Protein AF-W5QCQ2-F1 (afdb_monomer_lite)

Foldseek 3Di:
DDPAKDWDWDDDPNDTDDIDIFGGPLDDPPDDWDWDWDDDPFWTFIDINNHTGDIGGDPDPPVPDDDDDDDDDDDDDDDDD

Sequence (81 aa):
YCDGMVVMNTFTDGSWQKEEKVLTDAFVPGQPFELQFLVLEKEYQVFVNSKPICQFAHRLPLQSVKMLVVRGDIVLTSVDT

pLDDT: mean 94.12, std 8.73, range [43.59, 98.19]

Radius of gyration: 13.52 Å; chains: 1; bounding box: 29×28×31 Å

Structure (mmCIF, N/CA/C/O backbone):
data_AF-W5QCQ2-F1
#
_entry.id   AF-W5QCQ2-F1
#
loop_
_atom_site.group_PDB
_atom_site.id
_atom_site.type_symbol
_atom_site.label_atom_id
_atom_site.label_alt_id
_atom_site.label_comp_id
_atom_site.label_asym_id
_atom_site.label_entity_id
_atom_site.label_seq_id
_atom_site.pdbx_PDB_ins_code
_atom_site.Cartn_x
_atom_site.Cartn_y
_atom_site.Cartn_z
_atom_site.occupancy
_atom_site.B_iso_or_equiv
_atom_site.auth_seq_id
_atom_site.auth_comp_id
_atom_site.auth_asym_id
_atom_site.auth_atom_id
_atom_site.pdbx_PDB_model_num
ATOM 1 N N . TYR A 1 1 ? 1.704 -17.461 13.536 1.00 43.59 1 TYR A N 1
ATOM 2 C CA . TYR A 1 1 ? 0.904 -16.393 12.922 1.00 43.59 1 TYR A CA 1
ATOM 3 C C . TYR A 1 1 ? 1.149 -15.154 13.752 1.00 43.59 1 TYR A C 1
ATOM 5 O O . TYR A 1 1 ? 0.822 -15.168 14.928 1.00 43.59 1 TYR A O 1
ATOM 13 N N . CYS A 1 2 ? 1.900 -14.189 13.232 1.00 47.62 2 CYS A N 1
ATOM 14 C CA . CYS A 1 2 ? 2.154 -12.952 13.964 1.00 47.62 2 CYS A CA 1
ATOM 15 C C . CYS A 1 2 ? 0.909 -12.078 13.804 1.00 47.62 2 CYS A C 1
ATOM 17 O O . CYS A 1 2 ? 0.683 -11.570 12.707 1.00 47.62 2 CYS A O 1
ATOM 19 N N . ASP A 1 3 ? 0.097 -11.963 14.855 1.00 66.19 3 ASP A N 1
ATOM 20 C CA . ASP A 1 3 ? -0.947 -10.940 14.921 1.00 66.19 3 ASP A CA 1
ATOM 21 C C . ASP A 1 3 ? -0.266 -9.573 14.802 1.00 66.19 3 ASP A C 1
ATOM 23 O O . ASP A 1 3 ? 0.642 -9.255 15.571 1.00 66.19 3 ASP A O 1
ATOM 27 N N . GLY A 1 4 ? -0.652 -8.800 13.786 1.00 84.50 4 GLY A N 1
ATOM 28 C CA . GLY A 1 4 ? -0.152 -7.442 13.584 1.00 84.50 4 GLY A CA 1
ATOM 29 C C . GLY A 1 4 ? 1.073 -7.314 12.677 1.00 84.50 4 GLY A C 1
ATOM 30 O O . GLY A 1 4 ? 2.051 -6.662 13.040 1.00 84.50 4 GLY A O 1
ATOM 31 N N . MET A 1 5 ? 1.051 -7.919 11.486 1.00 93.00 5 MET A N 1
ATOM 32 C CA . MET A 1 5 ? 2.068 -7.671 10.458 1.00 93.00 5 MET A CA 1
ATOM 33 C C . MET A 1 5 ? 1.433 -7.242 9.139 1.00 93.00 5 MET A C 1
ATOM 35 O O . MET A 1 5 ? 0.592 -7.947 8.588 1.00 93.00 5 MET A O 1
ATOM 39 N N . VAL A 1 6 ? 1.899 -6.118 8.601 1.00 94.81 6 VAL A N 1
ATOM 40 C CA . VAL A 1 6 ? 1.606 -5.677 7.235 1.00 94.81 6 VAL A CA 1
ATOM 41 C C . VAL A 1 6 ? 2.764 -6.078 6.338 1.00 94.81 6 VAL A C 1
ATOM 43 O O . VAL A 1 6 ? 3.929 -5.841 6.669 1.00 94.81 6 VAL A O 1
ATOM 46 N N . VAL A 1 7 ? 2.437 -6.679 5.196 1.00 96.50 7 VAL A N 1
ATOM 47 C CA . VAL A 1 7 ? 3.404 -7.076 4.171 1.00 96.50 7 VAL A CA 1
ATOM 48 C C . VAL A 1 7 ? 3.115 -6.303 2.894 1.00 96.50 7 VAL A C 1
ATOM 50 O O . VAL A 1 7 ? 1.995 -6.321 2.391 1.00 96.50 7 VAL A O 1
ATOM 53 N N . MET A 1 8 ? 4.137 -5.645 2.360 1.00 97.56 8 MET A N 1
ATOM 54 C CA . MET A 1 8 ? 4.089 -4.941 1.082 1.00 97.56 8 MET A CA 1
ATOM 55 C C . MET A 1 8 ? 5.012 -5.630 0.093 1.00 97.56 8 MET A C 1
ATOM 57 O O . MET A 1 8 ? 6.110 -6.080 0.443 1.00 97.56 8 MET A O 1
ATOM 61 N N . ASN A 1 9 ? 4.566 -5.724 -1.156 1.00 98.06 9 ASN A N 1
ATOM 62 C CA . ASN A 1 9 ? 5.361 -6.337 -2.201 1.00 98.06 9 ASN A CA 1
ATOM 63 C C . ASN A 1 9 ? 4.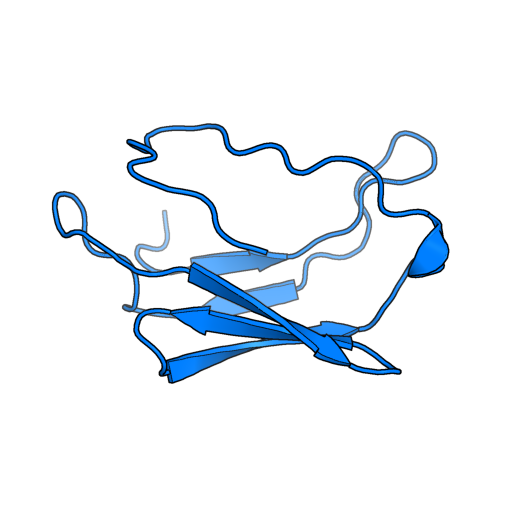916 -5.873 -3.595 1.00 98.06 9 ASN A C 1
ATOM 65 O O . ASN A 1 9 ? 3.871 -5.254 -3.774 1.00 98.06 9 ASN A O 1
ATOM 69 N N . THR A 1 10 ? 5.721 -6.218 -4.591 1.00 98.12 10 THR A N 1
ATOM 70 C CA . THR A 1 10 ? 5.419 -6.069 -6.011 1.00 98.12 10 THR A CA 1
ATOM 71 C C . THR A 1 10 ? 5.387 -7.453 -6.634 1.00 98.12 10 THR A C 1
ATOM 73 O O . THR A 1 10 ? 6.296 -8.254 -6.414 1.00 98.12 10 THR A O 1
ATOM 76 N N . PHE A 1 11 ? 4.351 -7.726 -7.419 1.00 97.31 11 PHE A N 1
ATOM 77 C CA . PHE A 1 11 ? 4.297 -8.894 -8.285 1.00 97.31 11 PHE A CA 1
ATOM 78 C C . PHE A 1 11 ? 4.599 -8.447 -9.715 1.00 97.31 11 PHE A C 1
ATOM 80 O O . PHE A 1 11 ? 3.860 -7.644 -10.280 1.00 97.31 11 PHE A O 1
ATOM 87 N N . THR A 1 12 ? 5.697 -8.934 -10.284 1.00 96.88 12 THR A N 1
ATOM 88 C CA . THR A 1 12 ? 6.115 -8.642 -11.663 1.00 96.88 12 THR A CA 1
ATOM 89 C C . THR A 1 12 ? 6.787 -9.872 -12.253 1.00 96.88 12 THR A C 1
ATOM 91 O O . THR A 1 12 ? 7.307 -10.710 -11.516 1.00 96.88 1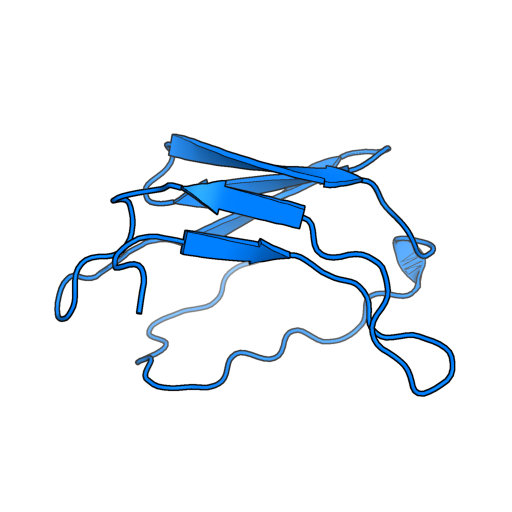2 THR A O 1
ATOM 94 N N . ASP A 1 13 ? 6.726 -10.017 -13.576 1.00 95.56 13 ASP A N 1
ATOM 95 C CA . ASP A 1 13 ? 7.370 -11.122 -14.300 1.00 95.56 13 ASP A CA 1
ATOM 96 C C . ASP A 1 13 ? 6.985 -12.508 -13.749 1.00 95.56 13 ASP A C 1
ATOM 98 O O . ASP A 1 13 ? 7.800 -13.420 -13.628 1.00 95.56 13 ASP A O 1
ATOM 102 N N . GLY A 1 14 ? 5.714 -12.652 -13.354 1.00 97.44 14 GLY A N 1
ATOM 103 C CA . GLY A 1 14 ? 5.158 -13.901 -12.830 1.00 97.44 14 GLY A CA 1
ATOM 104 C C . GLY A 1 14 ? 5.641 -14.293 -11.429 1.00 97.44 14 GLY A C 1
ATOM 105 O O . GLY A 1 14 ? 5.372 -15.416 -11.004 1.00 97.44 14 GLY A O 1
ATOM 106 N N . SER A 1 15 ? 6.327 -13.407 -10.700 1.00 97.75 15 SER A N 1
ATOM 107 C CA . SER A 1 15 ? 6.872 -13.708 -9.373 1.00 97.75 15 SER A CA 1
ATOM 108 C C . SER A 1 15 ? 6.742 -12.552 -8.378 1.00 97.75 15 SER A C 1
ATOM 110 O O . SER A 1 15 ? 6.693 -11.370 -8.731 1.00 97.75 15 SER A O 1
ATOM 112 N N . TRP A 1 16 ? 6.694 -12.909 -7.095 1.00 98.19 16 TRP A N 1
ATOM 113 C CA . TRP A 1 16 ? 6.798 -11.951 -6.000 1.00 98.19 16 TRP A CA 1
ATOM 114 C C . TRP A 1 16 ? 8.242 -11.495 -5.821 1.00 98.19 16 TRP A C 1
ATOM 116 O O . TRP A 1 16 ? 9.165 -12.307 -5.800 1.00 98.19 16 TRP A O 1
ATOM 126 N N . GLN A 1 17 ? 8.419 -10.189 -5.650 1.00 98.06 17 GLN A N 1
ATOM 127 C CA . GLN A 1 17 ? 9.710 -9.592 -5.331 1.00 98.06 17 GLN A CA 1
ATOM 128 C C . GLN A 1 17 ? 9.987 -9.675 -3.816 1.00 98.06 17 GLN A C 1
ATOM 130 O O . GLN A 1 17 ? 9.325 -10.404 -3.072 1.00 98.06 17 GLN A O 1
ATOM 135 N N . LYS A 1 18 ? 10.990 -8.937 -3.330 1.00 97.69 18 LYS A N 1
ATOM 136 C CA . LYS A 1 18 ? 11.352 -8.911 -1.906 1.00 97.69 18 LYS A CA 1
ATOM 137 C C . LYS A 1 18 ? 10.235 -8.300 -1.048 1.00 97.69 18 LYS A C 1
ATOM 139 O O . LYS A 1 18 ? 9.834 -7.163 -1.282 1.00 97.69 18 LYS A O 1
ATOM 144 N N . GLU A 1 19 ? 9.791 -9.012 -0.020 1.00 98.06 19 GLU A N 1
ATOM 145 C CA . GLU A 1 19 ? 8.809 -8.497 0.942 1.00 98.06 19 GLU A CA 1
ATOM 146 C C . GLU A 1 19 ? 9.391 -7.375 1.813 1.00 98.06 19 GLU A C 1
ATOM 148 O O . GLU A 1 19 ? 10.527 -7.461 2.288 1.00 98.06 19 GLU A O 1
ATOM 153 N N . GLU A 1 20 ? 8.575 -6.358 2.074 1.00 97.56 20 GLU A N 1
ATOM 154 C CA . GLU A 1 20 ? 8.786 -5.381 3.142 1.00 97.56 20 GLU A CA 1
ATOM 155 C C . GLU A 1 20 ? 7.724 -5.604 4.214 1.00 97.56 20 GLU A C 1
ATOM 157 O O . GLU A 1 20 ? 6.541 -5.748 3.904 1.00 97.56 20 GLU A O 1
ATOM 162 N N . LYS A 1 21 ? 8.153 -5.698 5.473 1.00 96.12 21 LYS A N 1
ATOM 163 C CA . LYS A 1 21 ? 7.301 -6.107 6.593 1.00 96.12 21 LYS A CA 1
ATOM 164 C C . LYS A 1 21 ? 7.343 -5.057 7.680 1.00 96.12 21 LYS A C 1
ATOM 166 O O . LYS A 1 21 ? 8.425 -4.614 8.059 1.00 96.12 21 LYS A O 1
ATOM 171 N N . VAL A 1 22 ? 6.176 -4.722 8.212 1.00 95.00 22 VAL A N 1
ATOM 172 C CA . VAL A 1 22 ? 6.038 -3.812 9.347 1.00 95.00 22 VAL A CA 1
ATOM 173 C C . VAL A 1 22 ? 5.147 -4.457 10.394 1.00 95.00 22 VAL A C 1
ATOM 175 O O . VAL A 1 22 ? 4.082 -4.982 10.071 1.00 95.00 22 VAL A O 1
ATOM 178 N N . LEU A 1 23 ? 5.600 -4.432 11.646 1.00 93.88 23 LEU A N 1
ATOM 179 C CA . LEU A 1 23 ? 4.773 -4.803 12.788 1.00 93.88 23 LEU A CA 1
ATOM 180 C C . LEU A 1 23 ? 3.863 -3.626 13.144 1.00 93.88 23 LEU A C 1
ATOM 182 O O . LEU A 1 23 ? 4.336 -2.498 13.268 1.00 93.88 23 LEU A O 1
ATOM 186 N N . THR A 1 24 ? 2.568 -3.881 13.290 1.00 91.94 24 THR A N 1
ATOM 187 C CA . THR A 1 24 ? 1.566 -2.854 13.579 1.00 91.94 24 THR A CA 1
ATOM 188 C C . THR A 1 24 ? 0.337 -3.451 14.253 1.00 91.94 24 THR A C 1
ATOM 190 O O . THR A 1 24 ? -0.080 -4.560 13.944 1.00 91.94 24 THR A O 1
ATOM 193 N N . ASP A 1 25 ? -0.270 -2.684 15.145 1.00 91.44 25 ASP A N 1
ATOM 194 C CA . ASP A 1 25 ? -1.537 -2.960 15.820 1.00 91.44 25 ASP A CA 1
ATOM 195 C C . ASP A 1 25 ? -2.718 -2.191 15.196 1.00 91.44 25 ASP A C 1
ATOM 197 O O . ASP A 1 25 ? -3.811 -2.155 15.756 1.00 91.44 25 ASP A O 1
ATOM 201 N N . ALA A 1 26 ? -2.518 -1.574 14.024 1.00 92.88 26 ALA A N 1
ATOM 202 C CA . ALA A 1 26 ? -3.499 -0.684 13.403 1.00 92.88 26 ALA A CA 1
ATOM 203 C C . ALA A 1 26 ? -4.778 -1.388 12.910 1.00 92.88 26 ALA A C 1
ATOM 205 O O . ALA A 1 26 ? -5.783 -0.722 12.657 1.00 92.88 26 ALA A O 1
ATOM 206 N N . PHE A 1 27 ? -4.754 -2.717 12.783 1.00 92.88 27 PHE A N 1
ATOM 207 C CA . PHE A 1 27 ? -5.888 -3.525 12.344 1.00 92.88 27 PHE A CA 1
ATOM 208 C C . PHE A 1 27 ? -6.370 -4.415 13.484 1.00 92.88 27 PHE A C 1
ATOM 210 O O . PHE A 1 27 ? -5.646 -5.297 13.946 1.00 92.88 27 PHE A O 1
ATOM 217 N N . VAL A 1 28 ? -7.617 -4.210 13.902 1.00 92.44 28 VAL A N 1
ATOM 218 C CA . VAL A 1 28 ? -8.269 -5.004 14.946 1.00 92.44 28 VAL A CA 1
ATOM 219 C C . VAL A 1 28 ? -9.499 -5.683 14.338 1.00 92.44 28 VAL A C 1
ATOM 221 O O . VAL A 1 28 ? -10.353 -4.984 13.788 1.00 92.44 28 VAL A O 1
ATOM 224 N N . PRO A 1 29 ? -9.629 -7.022 14.417 1.00 91.81 29 PRO A N 1
ATOM 225 C CA . PRO A 1 29 ? -10.782 -7.731 13.868 1.00 91.81 29 PRO A CA 1
ATOM 226 C C . PRO A 1 29 ? -12.118 -7.152 14.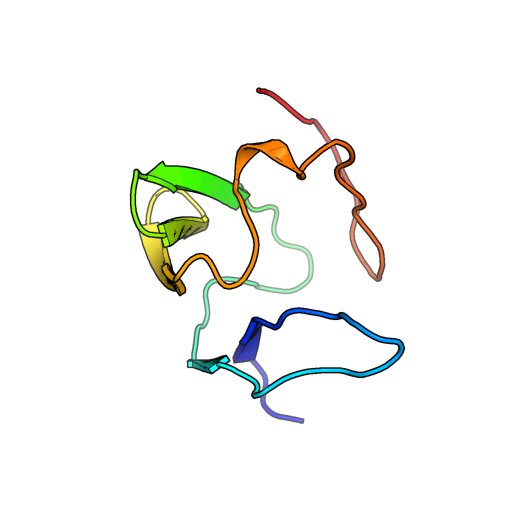350 1.00 91.81 29 PRO A C 1
ATOM 228 O O . PRO A 1 29 ? -12.320 -6.923 15.542 1.00 91.81 29 PRO A O 1
ATOM 231 N N . GLY A 1 30 ? -13.035 -6.912 13.411 1.00 93.50 30 GLY A N 1
ATOM 232 C CA . GLY A 1 30 ? -14.365 -6.356 13.683 1.00 93.50 30 GLY A CA 1
ATOM 233 C C . GLY A 1 30 ? -14.416 -4.840 13.912 1.00 93.50 30 GLY A C 1
ATOM 234 O O . GLY A 1 30 ? -15.516 -4.300 14.011 1.00 93.50 30 GLY A O 1
ATOM 235 N N . GLN A 1 31 ? -13.277 -4.143 13.971 1.00 95.00 31 GLN A N 1
ATOM 236 C CA . GLN A 1 31 ? -13.239 -2.680 14.039 1.00 95.00 31 GLN A CA 1
ATOM 237 C C . GLN A 1 31 ? -13.134 -2.072 12.632 1.00 95.00 31 GLN A C 1
ATOM 239 O O . GLN A 1 31 ? -12.377 -2.585 11.802 1.00 95.00 31 GLN A O 1
ATOM 244 N N . PRO A 1 32 ? -13.863 -0.978 12.343 1.00 96.94 32 PRO A N 1
ATOM 245 C CA . PRO A 1 32 ? -13.682 -0.243 11.100 1.00 96.94 32 PRO A CA 1
ATOM 246 C C . PRO A 1 32 ? -12.316 0.455 11.084 1.00 96.94 32 PRO A C 1
ATOM 248 O O . PRO A 1 32 ? -11.786 0.845 12.126 1.00 96.94 32 PRO A O 1
ATOM 251 N N . PHE A 1 33 ? -11.766 0.651 9.890 1.00 96.56 33 PHE A N 1
ATOM 252 C CA . PHE A 1 33 ? -10.555 1.436 9.687 1.00 96.56 33 PHE A CA 1
ATOM 253 C C . PHE A 1 33 ? -10.628 2.216 8.375 1.00 96.56 33 PHE A C 1
ATOM 255 O O . PHE A 1 33 ? -11.302 1.808 7.430 1.00 96.56 33 PHE A O 1
ATOM 262 N N . GLU A 1 34 ? -9.892 3.318 8.319 1.00 97.44 34 GLU A N 1
ATOM 263 C CA . GLU A 1 34 ? -9.622 4.067 7.096 1.00 97.44 34 GLU A CA 1
ATOM 264 C C . GLU A 1 34 ? -8.203 3.744 6.617 1.00 97.44 34 GLU A C 1
ATOM 266 O O . GLU A 1 34 ? -7.254 3.893 7.385 1.00 97.44 34 GLU A O 1
ATOM 271 N N . LEU A 1 35 ? -8.052 3.305 5.365 1.00 97.12 35 LEU A N 1
ATOM 272 C CA . LEU A 1 35 ? -6.758 3.051 4.728 1.00 97.12 35 LEU A CA 1
ATOM 273 C C . LEU A 1 35 ? -6.532 4.081 3.625 1.00 97.12 35 LEU A C 1
ATOM 275 O O . LEU A 1 35 ? -7.325 4.165 2.691 1.00 97.12 35 LEU A O 1
ATOM 279 N N . GLN A 1 36 ? -5.436 4.829 3.715 1.00 97.62 36 GLN A N 1
ATOM 280 C CA . GLN A 1 36 ? -5.106 5.876 2.751 1.00 97.62 36 GLN A CA 1
ATOM 281 C C . GLN A 1 36 ? -3.730 5.619 2.139 1.00 97.62 36 GLN A C 1
ATOM 283 O O . GLN A 1 36 ? -2.774 5.276 2.840 1.00 97.62 36 GLN A O 1
ATOM 288 N N . PHE A 1 37 ? -3.632 5.825 0.828 1.00 97.06 37 PHE A N 1
ATOM 289 C CA . PHE A 1 37 ? -2.380 5.777 0.081 1.00 97.06 37 PHE A CA 1
ATOM 290 C C . PHE A 1 37 ? -2.051 7.182 -0.412 1.00 97.06 37 PHE A C 1
ATOM 292 O O . PHE A 1 37 ? -2.690 7.689 -1.331 1.00 97.06 37 PHE A O 1
ATOM 299 N N . LEU A 1 38 ? -1.034 7.808 0.173 1.00 97.19 38 LEU A N 1
ATOM 300 C CA . LEU A 1 38 ? -0.474 9.043 -0.351 1.00 97.19 38 LEU A CA 1
ATOM 301 C C . LEU A 1 38 ? 0.589 8.699 -1.391 1.00 97.19 38 LEU A C 1
ATOM 303 O O . LEU A 1 38 ? 1.604 8.072 -1.085 1.00 97.19 38 LEU A O 1
ATOM 307 N N . VAL A 1 39 ? 0.349 9.111 -2.629 1.00 96.69 39 VAL A N 1
ATOM 308 C CA . VAL A 1 39 ? 1.263 8.873 -3.744 1.00 96.69 39 VAL A CA 1
ATOM 309 C C . VAL A 1 39 ? 2.257 10.026 -3.830 1.00 96.69 39 VAL A C 1
ATOM 311 O O . VAL A 1 39 ? 1.907 11.131 -4.240 1.00 96.69 39 VAL A O 1
ATOM 314 N N . LEU A 1 40 ? 3.504 9.766 -3.451 1.00 96.81 40 LEU A N 1
ATOM 315 C CA . LEU A 1 40 ? 4.609 10.712 -3.568 1.00 96.81 40 LEU A CA 1
ATOM 316 C C . LEU A 1 40 ? 5.468 10.377 -4.791 1.00 96.81 40 LEU A C 1
ATOM 318 O O . LEU A 1 40 ? 5.344 9.313 -5.395 1.00 96.81 40 LEU A O 1
ATOM 322 N N . GLU A 1 41 ? 6.385 11.276 -5.148 1.00 95.81 41 GLU A N 1
ATOM 323 C CA . GLU A 1 41 ? 7.254 11.117 -6.324 1.00 95.81 41 GLU A CA 1
ATOM 324 C C . GLU A 1 41 ? 8.091 9.823 -6.286 1.00 95.81 41 GLU A C 1
ATOM 326 O O . GLU A 1 41 ? 8.355 9.223 -7.326 1.00 95.81 41 GLU A O 1
ATOM 331 N N . LYS A 1 42 ? 8.497 9.372 -5.091 1.00 96.19 42 LYS A N 1
ATOM 332 C CA . LYS A 1 42 ? 9.422 8.238 -4.910 1.00 96.19 42 LYS A CA 1
ATOM 333 C C . LYS A 1 42 ? 8.794 7.008 -4.254 1.00 96.19 42 LYS A C 1
ATOM 335 O O . LYS A 1 42 ? 9.378 5.928 -4.318 1.00 96.19 42 LYS A O 1
ATOM 340 N N . GLU A 1 43 ? 7.630 7.155 -3.634 1.00 97.56 43 GLU A N 1
ATOM 341 C CA . GLU A 1 43 ? 7.033 6.118 -2.796 1.00 97.56 43 GLU A CA 1
ATOM 342 C C . GLU A 1 43 ? 5.522 6.286 -2.630 1.00 97.56 43 GLU A C 1
ATOM 344 O O . GLU A 1 43 ? 4.956 7.349 -2.889 1.00 97.56 43 GLU A O 1
ATOM 349 N N . TYR A 1 44 ? 4.886 5.228 -2.142 1.00 97.94 44 TYR A N 1
ATOM 350 C CA . TYR A 1 44 ? 3.589 5.289 -1.487 1.00 97.94 44 TYR A CA 1
ATOM 351 C C . TYR A 1 44 ? 3.803 5.443 0.015 1.00 97.94 44 TYR A C 1
ATOM 353 O O . TYR A 1 44 ? 4.515 4.640 0.617 1.00 97.94 44 TYR A O 1
ATOM 361 N N . GLN A 1 45 ? 3.156 6.423 0.636 1.00 98.00 45 GLN A N 1
ATOM 362 C CA . GLN A 1 45 ? 3.053 6.508 2.087 1.00 98.00 45 GLN A CA 1
ATOM 363 C C . GLN A 1 45 ? 1.667 6.022 2.509 1.00 98.00 45 GLN A C 1
ATOM 365 O O . GLN A 1 45 ? 0.649 6.511 2.021 1.00 98.00 45 GLN A O 1
ATOM 370 N N . VAL A 1 46 ? 1.627 5.027 3.390 1.00 97.56 46 VAL A N 1
ATOM 371 C CA . VAL A 1 46 ? 0.393 4.348 3.788 1.00 97.56 46 VAL A CA 1
ATOM 372 C C . VAL A 1 46 ? -0.010 4.801 5.181 1.00 97.56 46 VAL A C 1
ATOM 374 O O . VAL A 1 46 ? 0.801 4.782 6.113 1.00 97.56 46 VAL A O 1
ATOM 377 N N . PHE A 1 47 ? -1.279 5.168 5.327 1.00 97.69 47 PHE A N 1
ATOM 378 C CA . PHE A 1 47 ? -1.868 5.581 6.591 1.00 97.69 47 PHE A CA 1
ATOM 379 C C . PHE A 1 47 ? -3.028 4.669 6.961 1.00 97.69 47 PHE A C 1
ATOM 381 O O . PHE A 1 47 ? -3.810 4.271 6.099 1.00 97.69 47 PHE A O 1
ATOM 388 N N . VAL A 1 48 ? -3.159 4.389 8.255 1.00 97.12 48 VAL A N 1
ATOM 389 C CA . VAL A 1 48 ? -4.347 3.757 8.830 1.00 97.12 48 VAL A CA 1
ATOM 390 C C . VAL A 1 48 ? -4.902 4.674 9.906 1.00 97.12 48 VAL A C 1
ATOM 392 O O . VAL A 1 48 ? -4.171 5.065 10.817 1.00 97.12 48 VAL A O 1
ATOM 395 N N . ASN A 1 49 ? -6.180 5.040 9.798 1.00 96.12 49 ASN A N 1
ATOM 396 C CA . ASN A 1 49 ? -6.839 5.993 10.698 1.00 96.12 49 ASN A CA 1
ATOM 397 C C . ASN A 1 49 ? -6.014 7.289 10.856 1.00 96.12 49 ASN A C 1
ATOM 399 O O . ASN A 1 49 ? -5.691 7.712 11.970 1.00 96.12 49 ASN A O 1
ATOM 403 N N . SER A 1 50 ? -5.589 7.851 9.717 1.00 95.75 50 SER A N 1
ATOM 404 C CA . SER A 1 50 ? -4.733 9.044 9.595 1.00 95.75 50 SER A CA 1
ATOM 405 C C . SER A 1 50 ? -3.338 8.955 10.247 1.00 95.75 50 SER A C 1
ATOM 407 O O . SER A 1 50 ? -2.623 9.956 10.309 1.00 95.75 50 SER A O 1
ATOM 409 N N . LYS A 1 51 ? -2.905 7.778 10.721 1.00 96.38 51 LYS A N 1
ATOM 410 C CA . LYS A 1 51 ? -1.553 7.557 11.259 1.00 96.38 51 LYS A CA 1
ATOM 411 C C . LYS A 1 51 ? -0.673 6.862 10.219 1.00 96.38 51 LYS A C 1
ATOM 413 O O . LYS A 1 51 ? -1.098 5.836 9.689 1.00 96.38 51 LYS A O 1
ATOM 418 N N . PRO A 1 52 ? 0.539 7.366 9.928 1.00 96.25 52 PRO A N 1
ATOM 419 C CA . PRO A 1 52 ? 1.438 6.710 8.986 1.00 96.25 52 PRO A CA 1
ATOM 420 C C . PRO A 1 52 ? 1.899 5.370 9.564 1.00 96.25 52 PRO A C 1
ATOM 422 O O . PRO A 1 52 ? 2.385 5.320 10.694 1.00 96.25 52 PRO A O 1
ATOM 425 N N . ILE A 1 53 ? 1.752 4.298 8.787 1.00 96.06 53 ILE A N 1
ATOM 426 C CA . ILE A 1 53 ? 2.157 2.946 9.198 1.00 96.06 53 ILE A CA 1
ATOM 427 C C . ILE A 1 53 ? 3.377 2.440 8.431 1.00 96.06 53 ILE A C 1
ATOM 429 O O . ILE A 1 53 ? 4.189 1.713 8.995 1.00 96.06 53 ILE A O 1
ATOM 433 N N . CYS A 1 54 ? 3.536 2.819 7.162 1.00 95.94 54 CYS A N 1
ATOM 434 C CA . CYS A 1 54 ? 4.665 2.392 6.345 1.00 95.94 54 CYS A CA 1
ATOM 435 C C . CYS A 1 54 ? 4.858 3.272 5.104 1.00 95.94 54 CYS A C 1
ATOM 437 O O . CYS A 1 54 ? 3.977 4.034 4.702 1.00 95.94 54 CYS A O 1
ATOM 439 N N . GLN A 1 55 ? 6.038 3.140 4.506 1.00 97.25 55 GLN A N 1
ATOM 440 C CA . GLN A 1 55 ? 6.401 3.698 3.208 1.00 97.25 55 GLN A CA 1
ATOM 441 C C . GLN A 1 55 ? 6.800 2.543 2.290 1.00 97.25 55 GLN A C 1
ATOM 443 O O . GLN A 1 55 ? 7.402 1.575 2.752 1.00 97.25 55 GLN A O 1
ATOM 448 N N . PHE A 1 56 ? 6.467 2.641 1.006 1.00 98.00 56 PHE A N 1
ATOM 449 C CA . PHE A 1 56 ? 6.806 1.641 0.002 1.00 98.00 56 PHE A CA 1
ATOM 450 C C . PHE A 1 56 ? 7.329 2.323 -1.259 1.00 98.00 56 PHE A C 1
ATOM 452 O O . PHE A 1 56 ? 6.573 2.965 -1.989 1.00 98.00 56 PHE A O 1
ATOM 459 N N . ALA A 1 57 ? 8.631 2.195 -1.513 1.00 98.00 57 ALA A N 1
ATOM 460 C CA . ALA A 1 57 ? 9.271 2.811 -2.670 1.00 98.00 57 ALA A CA 1
ATOM 461 C C . ALA A 1 57 ? 8.693 2.271 -3.989 1.00 98.00 57 ALA A C 1
ATOM 463 O O . ALA A 1 57 ? 8.412 1.076 -4.121 1.00 98.00 57 ALA A O 1
ATOM 464 N N . HIS A 1 58 ? 8.559 3.140 -4.994 1.00 97.38 58 HIS A N 1
ATOM 465 C CA . HIS A 1 58 ? 8.089 2.729 -6.318 1.00 97.38 58 HIS A CA 1
ATOM 466 C C . HIS A 1 58 ? 9.063 1.722 -6.940 1.00 97.38 58 HIS A C 1
ATOM 468 O O . HIS A 1 58 ? 10.203 2.057 -7.254 1.00 97.38 58 HIS A O 1
ATOM 474 N N . ARG A 1 59 ? 8.607 0.481 -7.148 1.00 97.44 59 ARG A N 1
ATOM 475 C CA . ARG A 1 59 ? 9.361 -0.560 -7.880 1.00 97.44 59 ARG A CA 1
ATOM 476 C C . ARG A 1 59 ? 8.950 -0.684 -9.347 1.00 97.44 59 ARG A C 1
ATOM 478 O O . ARG A 1 59 ? 9.635 -1.337 -10.125 1.00 97.44 59 ARG A O 1
ATOM 485 N N . LEU A 1 60 ? 7.830 -0.061 -9.709 1.00 96.31 60 LEU A N 1
ATOM 486 C CA . LEU A 1 60 ? 7.290 0.034 -11.062 1.00 96.31 60 LEU A CA 1
ATOM 487 C C . LEU A 1 60 ? 6.940 1.500 -11.359 1.00 96.31 60 LEU A C 1
ATOM 489 O O . LEU A 1 60 ? 6.706 2.261 -10.417 1.00 96.31 60 LEU A O 1
ATOM 493 N N . PRO A 1 61 ? 6.865 1.911 -12.639 1.00 96.12 61 PRO A N 1
ATOM 494 C CA . PRO A 1 61 ? 6.445 3.262 -12.998 1.00 96.12 61 PRO A CA 1
ATOM 495 C C . PRO A 1 61 ? 5.059 3.575 -12.431 1.00 96.12 61 PRO A C 1
ATOM 497 O O . PRO A 1 61 ? 4.110 2.828 -12.679 1.00 96.12 61 PRO A O 1
ATOM 500 N N . LEU A 1 62 ? 4.916 4.693 -11.719 1.00 93.25 62 LEU A N 1
ATOM 501 C CA . LEU A 1 62 ? 3.646 5.105 -11.110 1.00 93.25 62 LEU A CA 1
ATOM 502 C C . LEU A 1 62 ? 2.498 5.174 -12.133 1.00 93.25 62 LEU A C 1
ATOM 504 O O . LEU A 1 62 ? 1.372 4.776 -11.856 1.00 93.25 62 LEU A O 1
ATOM 508 N N . GLN A 1 63 ? 2.804 5.604 -13.357 1.00 93.94 63 GLN A N 1
ATOM 509 C CA . GLN A 1 63 ? 1.843 5.749 -14.452 1.00 93.94 63 GLN A CA 1
ATOM 510 C C . GLN A 1 63 ? 1.268 4.405 -14.935 1.00 93.94 63 GLN A C 1
ATOM 512 O O . GLN A 1 63 ? 0.323 4.381 -15.721 1.00 93.94 63 GLN A O 1
ATOM 517 N N . SER A 1 64 ? 1.841 3.279 -14.501 1.00 94.44 64 SER A N 1
ATOM 518 C CA . SER A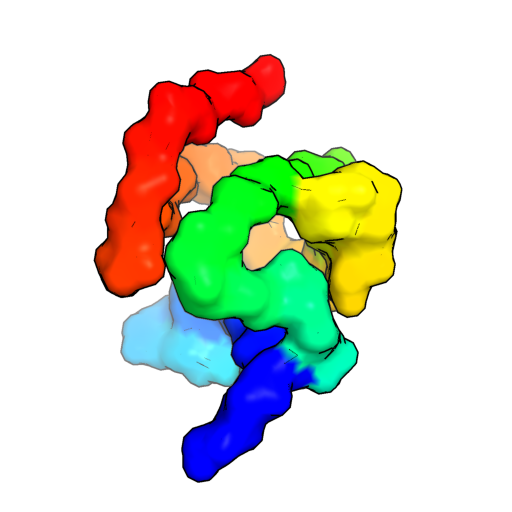 1 64 ? 1.347 1.943 -14.842 1.00 94.44 64 SER A CA 1
ATOM 519 C C . SER A 1 64 ? 0.142 1.504 -14.000 1.00 94.44 64 SER A C 1
ATOM 521 O O . SER A 1 64 ? -0.554 0.564 -14.391 1.00 94.44 64 SER A O 1
ATOM 523 N N . VAL A 1 65 ? -0.142 2.184 -12.880 1.00 94.31 65 VAL A N 1
ATOM 524 C CA . VAL A 1 65 ? -1.271 1.866 -11.994 1.00 94.31 65 VAL A CA 1
ATOM 525 C C . VAL A 1 65 ? -2.591 2.233 -12.673 1.00 94.31 65 VAL A C 1
ATOM 527 O O . VAL A 1 65 ? -2.811 3.378 -13.054 1.00 94.31 65 VAL A O 1
ATOM 530 N N . LYS A 1 66 ? -3.483 1.248 -12.830 1.00 95.31 66 LYS A N 1
ATOM 531 C CA . LYS A 1 66 ? -4.784 1.419 -13.514 1.00 95.31 66 LYS A CA 1
ATOM 532 C C . LYS A 1 66 ? -5.978 0.861 -12.752 1.00 95.31 66 LYS A C 1
ATOM 534 O O . LYS A 1 66 ? -7.112 1.169 -13.097 1.00 95.31 66 LYS A O 1
ATOM 539 N N . MET A 1 67 ? -5.740 -0.013 -11.780 1.00 95.06 67 MET A N 1
ATOM 540 C CA . MET A 1 67 ? -6.793 -0.741 -11.081 1.00 95.06 67 MET A CA 1
ATOM 541 C C . MET A 1 67 ? -6.444 -0.872 -9.604 1.00 95.06 67 MET A C 1
ATOM 543 O O . MET A 1 67 ? -5.306 -1.194 -9.266 1.00 95.06 67 MET A O 1
ATOM 547 N N . LEU A 1 68 ? -7.450 -0.680 -8.754 1.00 94.56 68 LEU A N 1
ATOM 548 C CA . LEU A 1 68 ? -7.415 -1.022 -7.338 1.00 94.56 68 LEU A CA 1
ATOM 549 C C . LEU A 1 68 ? -8.234 -2.296 -7.130 1.00 94.56 68 LEU A C 1
ATOM 551 O O . LEU A 1 68 ? -9.359 -2.408 -7.616 1.00 94.56 68 LEU A O 1
ATOM 555 N N . VAL A 1 69 ? -7.669 -3.258 -6.407 1.00 95.88 69 VAL A N 1
ATOM 556 C CA . VAL A 1 69 ? -8.338 -4.517 -6.073 1.00 95.88 69 VAL A CA 1
ATOM 557 C C . VAL A 1 69 ? -8.232 -4.735 -4.571 1.00 95.88 69 VAL A C 1
ATOM 559 O O . VAL A 1 69 ? -7.132 -4.817 -4.035 1.00 95.88 69 VAL A O 1
ATOM 562 N N . VAL A 1 70 ? -9.382 -4.869 -3.911 1.00 96.06 70 VAL A N 1
ATOM 563 C CA . VAL A 1 70 ? -9.494 -5.191 -2.482 1.00 96.06 70 VAL A CA 1
ATOM 564 C C . VAL A 1 70 ? -10.066 -6.602 -2.358 1.00 96.06 70 VAL A C 1
ATOM 566 O O . VAL A 1 70 ? -11.075 -6.919 -2.987 1.00 96.06 70 VAL A O 1
ATOM 569 N N . ARG A 1 71 ? -9.386 -7.479 -1.614 1.00 96.12 71 ARG A N 1
ATOM 570 C CA . ARG A 1 71 ? -9.737 -8.902 -1.457 1.00 96.12 71 ARG A CA 1
ATOM 571 C C . ARG A 1 71 ? -9.385 -9.399 -0.057 1.00 96.12 71 ARG A C 1
ATOM 573 O O . ARG A 1 71 ? -8.531 -8.815 0.600 1.00 96.12 71 ARG A O 1
ATOM 580 N N . GLY A 1 72 ? -9.986 -10.523 0.327 1.00 94.50 72 GLY A N 1
ATOM 581 C CA . GLY A 1 72 ? -9.775 -11.183 1.617 1.00 94.50 72 GLY A CA 1
ATOM 582 C C . GLY A 1 72 ? -10.940 -10.953 2.574 1.00 94.50 72 GLY A C 1
ATOM 583 O O . GLY A 1 72 ? -12.038 -10.598 2.145 1.00 94.50 72 GLY A O 1
ATOM 584 N N . ASP A 1 73 ? -10.678 -11.150 3.863 1.00 94.62 73 ASP A N 1
ATOM 585 C CA . ASP A 1 73 ? -11.669 -11.038 4.936 1.00 94.62 73 ASP A CA 1
ATOM 586 C C .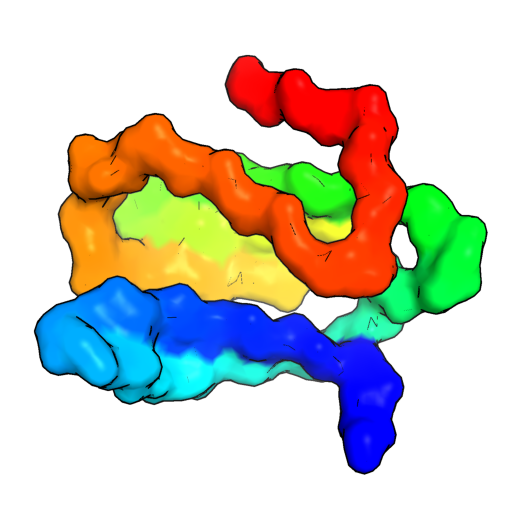 ASP A 1 73 ? -11.888 -9.566 5.320 1.00 94.62 73 ASP A C 1
ATOM 588 O O . ASP A 1 73 ? -11.439 -9.088 6.361 1.00 94.62 73 ASP A O 1
ATOM 592 N N . ILE A 1 74 ? -12.542 -8.821 4.429 1.00 93.88 74 ILE A N 1
ATOM 593 C CA . ILE A 1 74 ? -12.790 -7.385 4.571 1.00 93.88 74 ILE A CA 1
ATOM 594 C C . ILE A 1 74 ? -14.164 -7.008 4.014 1.00 93.88 74 ILE A C 1
ATOM 596 O O . ILE A 1 74 ? -14.601 -7.523 2.985 1.00 93.88 74 ILE A O 1
ATOM 600 N N . VAL A 1 75 ? -14.834 -6.066 4.679 1.00 96.06 75 VAL A N 1
ATOM 601 C CA . VAL A 1 75 ? -16.042 -5.411 4.168 1.00 96.06 75 VAL A CA 1
ATOM 602 C C . VAL A 1 75 ? -15.664 -4.005 3.725 1.00 96.06 75 VAL A C 1
ATOM 604 O O . VAL A 1 75 ? -15.288 -3.172 4.545 1.00 96.06 75 VAL A O 1
ATOM 607 N N . LEU A 1 76 ? -15.752 -3.748 2.422 1.00 96.50 76 LEU A N 1
ATOM 608 C CA . LEU A 1 76 ? -15.473 -2.438 1.847 1.00 96.50 76 LEU A CA 1
ATOM 609 C C . LEU A 1 76 ? -16.737 -1.572 1.883 1.00 96.50 76 LEU A C 1
ATOM 611 O O . LEU A 1 76 ? -17.752 -1.941 1.294 1.00 96.50 76 LEU A O 1
ATOM 615 N N . THR A 1 77 ? -16.673 -0.430 2.565 1.00 97.38 77 THR A N 1
ATOM 616 C CA . THR A 1 77 ? -17.819 0.479 2.739 1.00 97.38 77 THR A CA 1
ATOM 617 C C . THR A 1 77 ? -17.823 1.639 1.748 1.00 97.38 77 THR A C 1
ATOM 619 O O . THR A 1 77 ? -18.885 2.014 1.259 1.00 97.38 77 THR A O 1
ATOM 622 N N . SER A 1 78 ? -16.655 2.200 1.437 1.00 96.94 78 SER A N 1
ATOM 623 C CA . SER A 1 78 ? -16.482 3.281 0.463 1.00 96.94 78 SER A CA 1
ATOM 624 C C . SER A 1 78 ? -15.074 3.255 -0.127 1.00 96.94 78 SER A C 1
ATOM 626 O O . SER A 1 78 ? -14.158 2.657 0.440 1.00 96.94 78 SER A O 1
ATOM 628 N N . VAL A 1 79 ? -14.922 3.884 -1.292 1.00 96.38 79 VAL A N 1
ATOM 629 C CA . VAL A 1 79 ? -13.635 4.165 -1.931 1.00 96.38 79 VAL A CA 1
ATOM 630 C C . VAL A 1 79 ? -13.719 5.568 -2.498 1.00 96.38 79 VAL A C 1
ATOM 632 O O . VAL A 1 79 ? -14.633 5.857 -3.269 1.00 96.38 79 VAL A O 1
ATOM 635 N N . ASP A 1 80 ? -12.742 6.389 -2.148 1.00 93.75 80 ASP A N 1
ATOM 636 C CA . ASP A 1 80 ? -12.607 7.766 -2.602 1.00 93.75 80 ASP A CA 1
ATOM 637 C C . ASP A 1 80 ? -11.208 7.950 -3.214 1.00 93.75 80 ASP A C 1
ATOM 639 O O . ASP A 1 80 ? -10.266 7.236 -2.852 1.00 93.75 80 ASP A O 1
ATOM 643 N N . THR A 1 81 ? -11.089 8.859 -4.183 1.00 85.06 81 THR A N 1
ATOM 644 C CA . THR A 1 81 ? -9.851 9.144 -4.934 1.00 85.06 81 THR A CA 1
ATOM 645 C C . THR A 1 81 ? -9.458 10.599 -4.826 1.00 85.06 81 THR A C 1
ATOM 647 O O . THR A 1 81 ? -10.378 11.435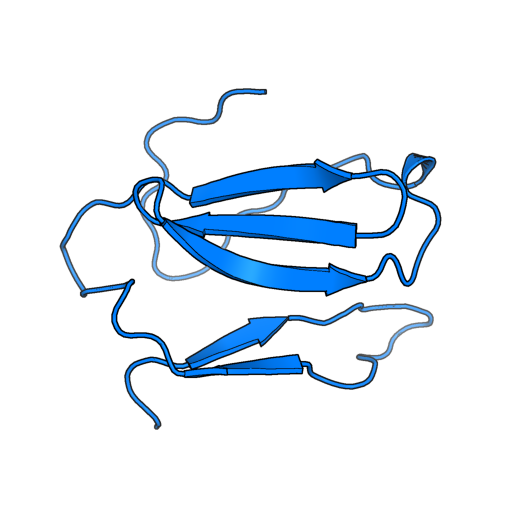 -4.976 1.00 85.06 81 THR A O 1
#

Secondary structure (DSSP, 8-state):
--SSEEEE--EETTEE---EEEE-----TT----EEEEE-SSEEEEEETTEEEEEEE-SS-GGG-------SS--------